Protein AF-A0AAD4PN58-F1 (afdb_monomer_lite)

Radius of gyration: 22.28 Å; chains: 1; bounding box: 56×17×69 Å

Foldseek 3Di:
DPVVVVVVVVVVVVLVVQQVVLLVVLVVLLVVLVVLVVVLVVVVVVVLVQLQDDPRPDALVNLVVSLVVSVVSLVVSVVSLVVSLVVCVVSYDCVPRNVVSSVVVVVVSVVVVVVSVVCVVCVVVSHND

Structure (mmCIF, N/CA/C/O backbone):
data_AF-A0AAD4PN58-F1
#
_entry.id   AF-A0AAD4PN58-F1
#
loop_
_atom_site.group_PDB
_atom_site.id
_atom_site.type_symbol
_atom_site.label_atom_id
_atom_site.label_alt_id
_atom_site.label_comp_id
_atom_site.label_asym_id
_atom_site.label_entity_id
_atom_site.label_seq_id
_atom_site.pdbx_PDB_ins_code
_atom_site.Cartn_x
_atom_site.Cartn_y
_atom_site.Cartn_z
_atom_site.occupancy
_atom_site.B_iso_or_equiv
_atom_site.auth_seq_id
_atom_site.auth_comp_id
_atom_site.auth_asym_id
_atom_site.auth_atom_id
_atom_site.pdbx_PDB_model_num
ATOM 1 N N . ARG A 1 1 ? -27.749 -1.026 46.729 1.00 50.31 1 ARG A N 1
ATOM 2 C CA . ARG A 1 1 ? -28.045 -1.125 45.271 1.00 50.31 1 ARG A CA 1
ATOM 3 C C . ARG A 1 1 ? -27.179 -0.175 44.417 1.00 50.31 1 ARG A C 1
ATOM 5 O O . ARG A 1 1 ? -27.475 0.014 43.248 1.00 50.31 1 ARG A O 1
ATOM 12 N N . THR A 1 2 ? -26.101 0.389 44.968 1.00 58.56 2 THR A N 1
ATOM 13 C CA . THR A 1 2 ? -25.200 1.367 44.324 1.00 58.56 2 THR A CA 1
ATOM 14 C C . THR A 1 2 ? -23.935 0.746 43.720 1.00 58.56 2 THR A C 1
ATOM 16 O O . THR A 1 2 ? -23.298 1.383 42.886 1.00 58.56 2 THR A O 1
ATOM 19 N N . ASP A 1 3 ? -23.598 -0.496 44.076 1.00 62.09 3 ASP A N 1
ATOM 20 C CA . ASP A 1 3 ? -22.361 -1.153 43.622 1.00 62.09 3 ASP A CA 1
ATOM 21 C C . ASP A 1 3 ? -22.384 -1.539 42.135 1.00 62.09 3 ASP A C 1
ATOM 23 O O . ASP A 1 3 ? -21.361 -1.452 41.458 1.00 62.09 3 ASP A O 1
ATOM 27 N N . SER A 1 4 ? -23.562 -1.846 41.579 1.00 69.50 4 SER A N 1
ATOM 28 C CA . SER A 1 4 ? -23.708 -2.264 40.177 1.00 69.50 4 SER A CA 1
ATOM 29 C C . SER A 1 4 ? -23.339 -1.167 39.174 1.00 69.50 4 SER A C 1
ATOM 31 O O . SER A 1 4 ? -22.750 -1.458 38.140 1.00 69.50 4 SER A O 1
ATOM 33 N N . LEU A 1 5 ? -23.626 0.106 39.476 1.00 73.69 5 LEU A N 1
ATOM 34 C CA . LEU A 1 5 ? -23.236 1.246 38.632 1.00 73.69 5 LEU A CA 1
ATOM 35 C C . LEU A 1 5 ? -21.727 1.523 38.692 1.00 73.69 5 LEU A C 1
ATOM 37 O O . LEU A 1 5 ? -21.139 1.969 37.705 1.00 73.69 5 LEU A O 1
ATOM 41 N N . GLY A 1 6 ? -21.098 1.264 39.842 1.00 78.06 6 GLY A N 1
ATOM 42 C CA . GLY A 1 6 ? -19.653 1.390 40.018 1.00 78.06 6 GLY A CA 1
ATOM 43 C C . GLY A 1 6 ? -18.884 0.333 39.226 1.00 78.06 6 GLY A C 1
ATOM 44 O O . GLY A 1 6 ? -17.896 0.660 38.570 1.00 78.06 6 GLY A O 1
ATOM 45 N N . GLU A 1 7 ? -19.360 -0.912 39.231 1.00 79.81 7 GLU A N 1
ATOM 46 C CA . GLU A 1 7 ? -18.789 -1.990 38.417 1.00 79.81 7 GLU A CA 1
ATOM 47 C C . GLU A 1 7 ? -18.990 -1.754 36.918 1.00 79.81 7 GLU A C 1
ATOM 49 O O . GLU A 1 7 ? -18.040 -1.902 36.152 1.00 79.81 7 GLU A O 1
ATOM 54 N N . LEU A 1 8 ? -20.164 -1.270 36.500 1.00 77.62 8 LEU A N 1
ATOM 55 C CA . LEU A 1 8 ? -20.440 -0.955 35.095 1.00 77.62 8 LEU A CA 1
ATOM 56 C C . LEU A 1 8 ? -19.521 0.156 34.561 1.00 77.62 8 LEU A C 1
ATOM 58 O O . LEU A 1 8 ? -18.967 0.033 33.474 1.00 77.62 8 LEU A O 1
ATOM 62 N N . ARG A 1 9 ? -19.271 1.210 35.352 1.00 75.19 9 ARG A N 1
ATOM 63 C CA . ARG A 1 9 ? -18.298 2.262 34.995 1.00 75.19 9 ARG A CA 1
ATOM 64 C C . ARG A 1 9 ? -16.860 1.745 34.920 1.00 75.19 9 ARG A C 1
ATOM 66 O O . ARG A 1 9 ? -16.100 2.216 34.079 1.00 75.19 9 ARG A O 1
ATOM 73 N N . LYS A 1 10 ? -16.468 0.809 35.792 1.00 81.06 10 LYS A N 1
ATOM 74 C CA . LYS A 1 10 ? -15.136 0.180 35.741 1.00 81.06 10 LYS A CA 1
ATOM 75 C C . LYS A 1 10 ? -14.977 -0.689 34.492 1.00 81.06 10 LYS A C 1
ATOM 77 O O . LYS A 1 10 ? -13.907 -0.669 33.897 1.00 81.06 10 LYS A O 1
ATOM 82 N N . LEU A 1 11 ? -16.021 -1.419 34.100 1.00 78.62 11 LEU A N 1
ATOM 83 C CA . LEU A 1 11 ? -16.034 -2.221 32.874 1.00 78.62 11 LEU A CA 1
ATOM 84 C C . LEU A 1 11 ? -15.944 -1.340 31.625 1.00 78.62 11 LEU A C 1
ATOM 86 O O . LEU A 1 11 ? -15.101 -1.605 30.777 1.00 78.62 11 LEU A O 1
ATOM 90 N N . LEU A 1 12 ? -16.725 -0.256 31.565 1.00 79.25 12 LEU A N 1
ATOM 91 C CA . LEU A 1 12 ? -16.661 0.713 30.465 1.00 79.25 12 LEU A CA 1
ATOM 92 C C . LEU A 1 12 ? -15.262 1.324 30.323 1.00 79.25 12 LEU A C 1
ATOM 94 O O . LEU A 1 12 ? -14.716 1.340 29.230 1.00 79.25 12 LEU A O 1
ATOM 98 N N . ARG A 1 13 ? -14.631 1.736 31.433 1.00 79.31 13 ARG A N 1
ATOM 99 C CA . ARG A 1 13 ? -13.253 2.256 31.394 1.00 79.31 13 ARG A CA 1
ATOM 100 C C . ARG A 1 13 ? -12.243 1.232 30.883 1.00 79.31 13 ARG A C 1
ATOM 102 O O . ARG A 1 13 ? -11.401 1.581 30.074 1.00 79.31 13 ARG A O 1
ATOM 109 N N . LYS A 1 14 ? -12.335 -0.025 31.328 1.00 77.62 14 LYS A N 1
ATOM 110 C CA . LYS A 1 14 ? -11.448 -1.088 30.828 1.00 77.62 14 LYS A CA 1
ATOM 111 C C . LYS A 1 14 ? -11.628 -1.320 29.331 1.00 77.62 14 LYS A C 1
ATOM 113 O O . LYS A 1 14 ? -10.641 -1.515 28.636 1.00 77.62 14 LYS A O 1
ATOM 118 N N . GLN A 1 15 ? -12.868 -1.282 28.852 1.00 78.69 15 GLN A N 1
ATOM 119 C CA . GLN A 1 15 ? -13.173 -1.431 27.434 1.00 78.69 15 GLN A CA 1
ATOM 120 C C . GLN A 1 15 ? -12.608 -0.263 26.609 1.00 78.69 15 GLN A C 1
ATOM 122 O O . GLN A 1 15 ? -12.003 -0.501 25.566 1.00 78.69 15 GLN A O 1
ATOM 127 N N . ASP A 1 16 ? -12.736 0.973 27.101 1.00 80.56 16 ASP A N 1
ATOM 128 C CA . ASP A 1 16 ? -12.156 2.160 26.461 1.00 80.56 16 ASP A CA 1
ATOM 129 C C . ASP A 1 16 ? -10.614 2.092 26.428 1.00 80.56 16 ASP A C 1
ATOM 131 O O . ASP A 1 16 ? -10.004 2.354 25.389 1.00 80.56 16 ASP A O 1
ATOM 135 N N . ASP A 1 17 ? -9.980 1.688 27.535 1.00 85.38 17 ASP A N 1
ATOM 136 C CA . ASP A 1 17 ? -8.521 1.538 27.640 1.00 85.38 17 ASP A CA 1
ATOM 137 C C . ASP A 1 17 ? -7.992 0.443 26.689 1.00 85.38 17 ASP A C 1
ATOM 139 O O . ASP A 1 17 ? -6.968 0.619 26.021 1.00 85.38 17 ASP A O 1
ATOM 143 N N . GLU A 1 18 ? -8.693 -0.692 26.597 1.00 86.19 18 GLU A N 1
ATOM 144 C CA . GLU A 1 18 ? -8.356 -1.784 25.676 1.00 86.19 18 GLU A CA 1
ATOM 145 C C . GLU A 1 18 ? -8.486 -1.345 24.218 1.00 86.19 18 GLU A C 1
ATOM 147 O O . GLU A 1 18 ? -7.599 -1.629 23.408 1.00 86.19 18 GLU A O 1
ATOM 152 N N . GLN A 1 19 ? -9.550 -0.614 23.880 1.00 85.06 19 GLN A N 1
ATOM 153 C CA . GLN A 1 19 ? -9.756 -0.109 22.530 1.00 85.06 19 GLN A CA 1
ATOM 154 C C . GLN A 1 19 ? -8.663 0.897 22.138 1.00 85.06 19 GLN A C 1
ATOM 156 O O . GLN A 1 19 ? -8.085 0.776 21.056 1.00 85.06 19 GLN A O 1
ATOM 161 N N . GLN A 1 20 ? -8.292 1.818 23.033 1.00 87.25 20 GLN A N 1
ATOM 162 C CA . GLN A 1 20 ? -7.183 2.750 22.796 1.00 87.25 20 GLN A CA 1
ATOM 163 C C . GLN A 1 20 ? -5.848 2.028 22.581 1.00 87.25 20 GLN A C 1
ATOM 165 O O . GLN A 1 20 ? -5.076 2.412 21.701 1.00 87.25 20 GLN A O 1
ATOM 170 N N . GLN A 1 21 ? -5.570 0.959 23.332 1.00 91.25 21 GLN A N 1
ATOM 171 C CA . GLN A 1 21 ? -4.364 0.157 23.107 1.00 91.25 21 GLN A CA 1
ATOM 172 C C . GLN A 1 21 ? -4.373 -0.549 21.747 1.00 91.25 21 GLN A C 1
ATOM 174 O O . GLN A 1 21 ? -3.330 -0.624 21.097 1.00 91.25 21 GLN A O 1
ATOM 179 N N . GLN A 1 22 ? -5.519 -1.071 21.298 1.00 90.75 22 GLN A N 1
ATOM 180 C CA . GLN A 1 22 ? -5.623 -1.683 19.968 1.00 90.75 22 GLN A CA 1
ATOM 181 C C . GLN A 1 22 ? -5.412 -0.646 18.860 1.00 90.75 22 GLN A C 1
ATOM 183 O O . GLN A 1 22 ? -4.697 -0.923 17.901 1.00 90.75 22 GLN A O 1
ATOM 188 N N . GLU A 1 23 ? -5.967 0.557 19.011 1.00 90.62 23 GLU A N 1
ATOM 189 C CA . GLU A 1 23 ? -5.773 1.660 18.065 1.00 90.62 23 GLU A CA 1
ATOM 190 C C . GLU A 1 23 ? -4.305 2.108 17.995 1.00 90.62 23 GLU A C 1
ATOM 192 O O . GLU A 1 23 ? -3.776 2.322 16.905 1.00 90.62 23 GLU A O 1
ATOM 197 N N . GLN A 1 24 ? -3.607 2.182 19.132 1.00 91.56 24 GLN A N 1
ATOM 198 C CA . GLN A 1 24 ? -2.172 2.486 19.161 1.00 91.56 24 GLN A CA 1
ATOM 199 C C . GLN A 1 24 ? -1.348 1.431 18.416 1.00 91.56 24 GLN A C 1
ATOM 201 O O . GLN A 1 24 ? -0.549 1.782 17.550 1.00 91.56 24 GLN A O 1
ATOM 206 N N . ARG A 1 25 ? -1.588 0.141 18.682 1.00 92.31 25 ARG A N 1
ATOM 207 C CA . ARG A 1 25 ? -0.882 -0.956 17.994 1.00 92.31 25 ARG A CA 1
ATOM 208 C C . ARG A 1 25 ? -1.184 -0.988 16.499 1.00 92.31 25 ARG A C 1
ATOM 210 O O . ARG A 1 25 ? -0.281 -1.212 15.696 1.00 92.31 25 ARG A O 1
ATOM 217 N N . PHE A 1 26 ? -2.431 -0.721 16.115 1.00 92.38 26 PHE A N 1
ATOM 218 C CA . PHE A 1 26 ? -2.811 -0.570 14.715 1.00 92.38 26 PHE A CA 1
ATOM 219 C C . PHE A 1 26 ? -2.005 0.548 14.044 1.00 92.38 26 PHE A C 1
ATOM 221 O O . PHE A 1 26 ? -1.400 0.325 12.996 1.00 92.38 26 PHE A O 1
ATOM 228 N N . ASN A 1 27 ? -1.935 1.725 14.672 1.00 90.62 27 ASN A N 1
ATOM 229 C CA . ASN A 1 27 ? -1.177 2.857 14.144 1.00 90.62 27 ASN A CA 1
ATOM 230 C C . ASN A 1 27 ? 0.320 2.541 14.027 1.00 90.62 27 ASN A C 1
ATOM 232 O O . ASN A 1 27 ? 0.937 2.889 13.026 1.00 90.62 27 ASN A O 1
ATOM 236 N N . GLU A 1 28 ? 0.910 1.845 14.999 1.00 92.81 28 GLU A N 1
ATOM 237 C CA . GLU A 1 28 ? 2.304 1.391 14.924 1.00 92.81 28 GLU A CA 1
ATOM 238 C C . GLU A 1 28 ? 2.540 0.432 13.748 1.00 92.81 28 GLU A C 1
ATOM 240 O O . GLU A 1 28 ? 3.510 0.592 13.002 1.00 92.81 28 GLU A O 1
ATOM 245 N N . GLU A 1 29 ? 1.645 -0.541 13.539 1.00 91.81 29 GLU A N 1
ATOM 246 C CA . GLU A 1 29 ? 1.739 -1.485 12.421 1.00 91.81 29 GLU A CA 1
ATOM 247 C C . GLU A 1 29 ? 1.600 -0.779 11.064 1.00 91.81 29 GLU A C 1
ATOM 249 O O . GLU A 1 29 ? 2.391 -1.045 10.154 1.00 91.81 29 GLU A O 1
ATOM 254 N N . ILE A 1 30 ? 0.655 0.158 10.936 1.00 90.75 30 ILE A N 1
ATOM 255 C CA . ILE A 1 30 ? 0.466 0.968 9.723 1.00 90.75 30 ILE A CA 1
ATOM 256 C C . ILE A 1 30 ? 1.654 1.904 9.478 1.00 90.75 30 ILE A C 1
ATOM 258 O O . ILE A 1 30 ? 2.105 2.033 8.338 1.00 90.75 30 ILE A O 1
ATOM 262 N N . ASN A 1 31 ? 2.210 2.523 10.519 1.00 90.94 31 ASN A N 1
ATOM 263 C CA . ASN A 1 31 ? 3.384 3.388 10.394 1.00 90.94 31 ASN A CA 1
ATOM 264 C C . ASN A 1 31 ? 4.606 2.593 9.932 1.00 90.94 31 ASN A C 1
ATOM 266 O O . ASN A 1 31 ? 5.311 3.019 9.019 1.00 90.94 31 ASN A O 1
ATOM 270 N N . LYS A 1 32 ? 4.824 1.402 10.501 1.00 91.00 32 LYS A N 1
ATOM 271 C CA . LYS A 1 32 ? 5.892 0.503 10.054 1.00 91.00 32 LYS A CA 1
ATO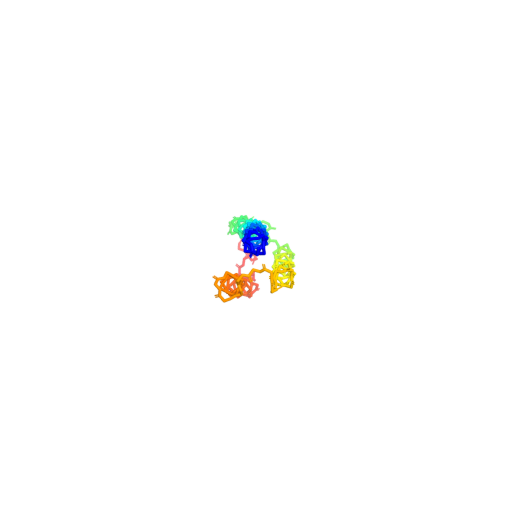M 272 C C . LYS A 1 32 ? 5.689 0.075 8.604 1.00 91.00 32 LYS A C 1
ATOM 274 O O . LYS A 1 32 ? 6.629 0.107 7.819 1.00 91.00 32 LYS A O 1
ATOM 279 N N . TRP A 1 33 ? 4.465 -0.298 8.243 1.00 89.62 33 TRP A N 1
ATOM 280 C CA . TRP A 1 33 ? 4.115 -0.636 6.867 1.00 89.62 33 TRP A CA 1
ATOM 281 C C . TRP A 1 33 ? 4.414 0.524 5.901 1.00 89.62 33 TRP A C 1
ATOM 283 O O . TRP A 1 33 ? 5.007 0.311 4.846 1.00 89.62 33 TRP A O 1
ATOM 293 N N . THR A 1 34 ? 4.063 1.753 6.288 1.00 86.00 34 THR A N 1
ATOM 294 C CA . THR A 1 34 ? 4.294 2.967 5.488 1.00 86.00 34 THR A CA 1
ATOM 295 C C . THR A 1 34 ? 5.784 3.249 5.324 1.00 86.00 34 THR A C 1
ATOM 297 O O . THR A 1 34 ? 6.233 3.551 4.222 1.00 86.00 34 THR A O 1
ATOM 300 N N . HIS A 1 35 ? 6.565 3.081 6.392 1.00 90.50 35 HIS A N 1
ATOM 301 C CA . HIS A 1 35 ? 8.016 3.215 6.334 1.00 90.50 35 HIS A CA 1
ATOM 302 C C . HIS A 1 35 ? 8.649 2.181 5.392 1.00 90.50 35 HIS A C 1
ATOM 304 O O . HIS A 1 35 ? 9.463 2.536 4.543 1.00 90.50 35 HIS A O 1
ATOM 310 N N . ASP A 1 36 ? 8.242 0.912 5.488 1.00 90.00 36 ASP A N 1
ATOM 311 C CA . ASP A 1 36 ? 8.746 -0.157 4.618 1.00 90.00 36 ASP A CA 1
ATOM 312 C C . ASP A 1 36 ? 8.436 0.139 3.130 1.00 90.00 36 ASP A C 1
ATOM 314 O O . ASP A 1 36 ? 9.264 -0.115 2.249 1.00 90.00 36 ASP A O 1
ATOM 318 N N . LEU A 1 37 ? 7.264 0.722 2.844 1.00 86.19 37 LEU A N 1
ATOM 319 C CA . LEU A 1 37 ? 6.890 1.183 1.505 1.00 86.19 37 LEU A CA 1
ATOM 320 C C . LEU A 1 37 ? 7.779 2.339 1.019 1.00 86.19 37 LEU A C 1
A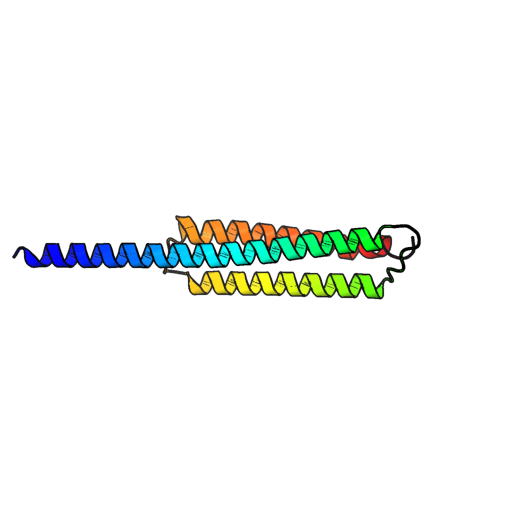TOM 322 O O . LEU A 1 37 ? 8.261 2.309 -0.113 1.00 86.19 37 LEU A O 1
ATOM 326 N N . GLU A 1 38 ? 8.001 3.352 1.854 1.00 87.88 38 GLU A N 1
ATOM 327 C CA . GLU A 1 38 ? 8.852 4.498 1.521 1.00 87.88 38 GLU A CA 1
ATOM 328 C C . GLU A 1 38 ? 10.286 4.051 1.204 1.00 87.88 38 GLU A C 1
ATOM 330 O O . GLU A 1 38 ? 10.851 4.445 0.182 1.00 87.88 38 GLU A O 1
ATOM 335 N N . GLN A 1 39 ? 10.848 3.149 2.015 1.00 89.69 39 GLN A N 1
ATOM 336 C CA . GLN A 1 39 ? 12.175 2.578 1.775 1.00 89.69 39 GLN A CA 1
ATOM 337 C C . GLN A 1 39 ? 12.252 1.837 0.438 1.00 89.69 39 GLN A C 1
ATOM 339 O O . GLN A 1 39 ? 13.245 1.943 -0.283 1.00 89.69 39 GLN A O 1
ATOM 344 N N . MET A 1 40 ? 11.201 1.108 0.062 1.00 86.00 40 MET A N 1
ATOM 345 C CA . MET A 1 40 ? 11.127 0.463 -1.248 1.00 86.00 40 MET A CA 1
ATOM 346 C C . MET A 1 40 ? 11.133 1.491 -2.392 1.00 86.00 40 MET A C 1
ATOM 348 O O . MET A 1 40 ? 11.841 1.281 -3.380 1.00 86.00 40 MET A O 1
ATOM 352 N N . GLY A 1 41 ? 10.402 2.602 -2.253 1.00 82.75 41 GLY A N 1
ATOM 353 C CA . GLY A 1 41 ? 10.412 3.708 -3.215 1.00 82.75 41 GLY A CA 1
ATOM 354 C C . GLY A 1 41 ? 11.795 4.351 -3.364 1.00 82.75 41 GLY A C 1
ATOM 355 O O . GLY A 1 41 ? 12.287 4.497 -4.482 1.00 82.75 41 GLY A O 1
ATOM 356 N N . ILE A 1 42 ? 12.470 4.642 -2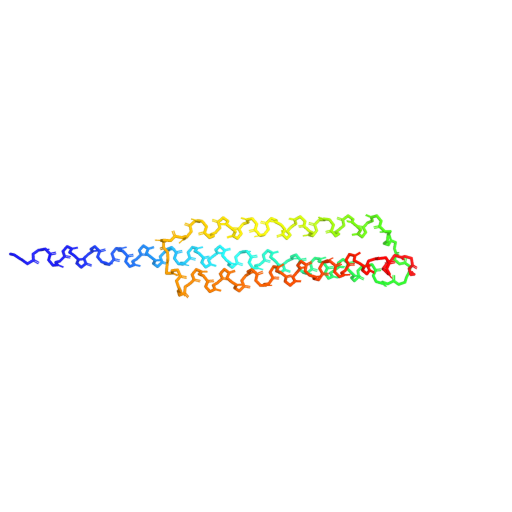.247 1.00 87.81 42 ILE A N 1
ATOM 357 C CA . ILE A 1 42 ? 13.834 5.199 -2.230 1.00 87.81 42 ILE A CA 1
ATOM 358 C C . ILE A 1 42 ? 14.820 4.257 -2.930 1.00 87.81 42 ILE A C 1
ATOM 360 O O . ILE A 1 42 ? 15.564 4.679 -3.816 1.00 87.81 42 ILE A O 1
ATOM 364 N N . ASN A 1 43 ? 14.794 2.967 -2.581 1.00 86.31 43 ASN A N 1
ATOM 365 C CA . ASN A 1 43 ? 15.660 1.956 -3.192 1.00 86.31 43 ASN A CA 1
ATOM 366 C C . ASN A 1 43 ? 15.444 1.854 -4.704 1.00 86.31 43 ASN A C 1
ATOM 368 O O . ASN A 1 43 ? 16.388 1.618 -5.460 1.00 86.31 43 ASN A O 1
ATOM 372 N N . PHE A 1 44 ? 14.202 2.030 -5.154 1.00 82.00 44 PHE A N 1
ATOM 373 C CA . PHE A 1 44 ? 13.885 2.016 -6.570 1.00 82.00 44 PHE A CA 1
ATOM 374 C C . PHE A 1 44 ? 14.424 3.250 -7.303 1.00 82.00 44 PHE A C 1
ATOM 376 O O . PHE A 1 44 ? 15.054 3.099 -8.349 1.00 82.00 44 PHE A O 1
ATOM 383 N N . VAL A 1 45 ? 14.239 4.453 -6.752 1.00 82.62 45 VAL A N 1
ATOM 384 C CA . VAL A 1 45 ? 14.791 5.684 -7.342 1.00 82.62 45 VAL A CA 1
ATOM 385 C C . VAL A 1 45 ? 16.315 5.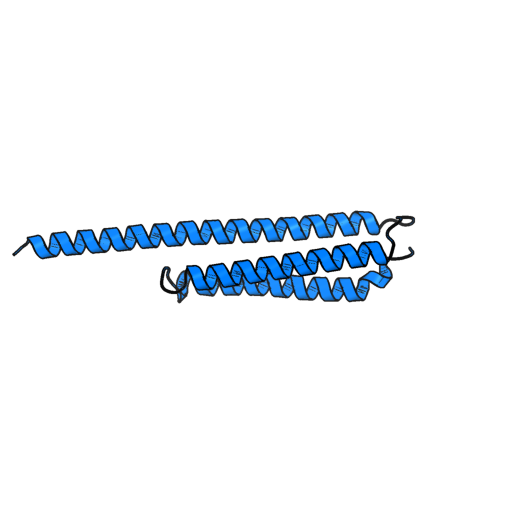599 -7.435 1.00 82.62 45 VAL A C 1
ATOM 387 O O . VAL A 1 45 ? 16.865 5.824 -8.511 1.00 82.62 45 VAL A O 1
ATOM 390 N N . ALA A 1 46 ? 16.983 5.165 -6.364 1.00 85.62 46 ALA A N 1
ATOM 391 C CA . ALA A 1 46 ? 18.433 4.979 -6.347 1.00 85.62 46 ALA A CA 1
ATOM 392 C C . ALA A 1 46 ? 18.908 3.996 -7.432 1.00 85.62 46 ALA A C 1
ATOM 394 O O . ALA A 1 46 ? 19.926 4.221 -8.085 1.00 85.62 46 ALA A O 1
ATOM 395 N N . PHE A 1 47 ? 18.154 2.918 -7.667 1.00 84.31 47 PHE A N 1
ATOM 396 C CA . PHE A 1 47 ? 18.444 1.979 -8.747 1.00 84.31 47 PHE A CA 1
ATOM 397 C C . PHE A 1 47 ? 18.328 2.631 -10.136 1.00 84.31 47 PHE A C 1
ATOM 399 O O . PHE A 1 47 ? 19.201 2.449 -10.985 1.00 84.31 47 PHE A O 1
ATOM 406 N N . ILE A 1 48 ? 17.277 3.418 -10.377 1.00 79.50 48 ILE A N 1
ATOM 407 C CA . ILE A 1 48 ? 17.103 4.131 -11.649 1.00 79.50 48 ILE A CA 1
ATOM 408 C C . ILE A 1 48 ? 18.224 5.147 -11.868 1.00 79.50 48 ILE A C 1
ATOM 410 O O . ILE A 1 48 ? 18.770 5.218 -12.968 1.00 79.50 48 ILE A O 1
ATOM 414 N N . GLU A 1 49 ? 18.612 5.896 -10.838 1.00 82.38 49 GLU A N 1
ATOM 415 C CA . GLU A 1 49 ? 19.722 6.852 -10.909 1.00 82.38 49 GLU A CA 1
ATOM 416 C C . GLU A 1 49 ? 21.062 6.185 -11.237 1.00 82.38 49 GLU A C 1
ATOM 418 O O . GLU A 1 49 ? 21.880 6.783 -11.932 1.00 82.38 49 GLU A O 1
ATOM 423 N N . GLN A 1 50 ? 21.271 4.935 -10.818 1.00 82.69 50 GLN A N 1
ATOM 424 C CA . GLN A 1 50 ? 22.458 4.155 -11.186 1.00 82.69 50 GLN A CA 1
ATOM 425 C C . GLN A 1 50 ? 22.433 3.678 -12.646 1.00 82.69 50 GLN A C 1
ATOM 427 O O . GLN A 1 50 ? 23.487 3.592 -13.275 1.00 82.69 50 GLN A O 1
ATOM 432 N N . CYS A 1 51 ? 21.253 3.374 -13.193 1.00 79.06 51 CYS A N 1
ATOM 433 C CA . CYS A 1 51 ? 21.102 2.856 -14.558 1.00 79.06 51 CYS A CA 1
ATOM 434 C C . CYS A 1 51 ? 20.859 3.924 -15.631 1.00 79.06 51 CYS A C 1
ATOM 436 O O . CYS A 1 51 ? 20.924 3.624 -16.818 1.00 79.06 51 CYS A O 1
ATOM 438 N N . ARG A 1 52 ? 20.528 5.158 -15.247 1.00 75.94 52 ARG A N 1
ATOM 439 C CA . ARG A 1 52 ? 20.241 6.255 -16.183 1.00 75.94 52 ARG A CA 1
ATOM 440 C C . ARG A 1 52 ? 21.468 6.820 -16.924 1.00 75.94 52 ARG A C 1
ATOM 442 O O . ARG A 1 52 ? 21.285 7.246 -18.062 1.00 75.94 52 ARG A O 1
ATOM 449 N N . PRO A 1 53 ? 22.674 6.923 -16.330 1.00 78.88 53 PRO A N 1
ATOM 450 C CA . PRO A 1 53 ? 23.822 7.515 -17.010 1.00 78.88 53 PRO A CA 1
ATOM 451 C C . PRO A 1 53 ? 24.240 6.725 -18.259 1.00 78.88 53 PRO A C 1
ATOM 453 O O . PRO A 1 53 ? 24.256 5.492 -18.241 1.00 78.88 53 PRO A O 1
ATOM 456 N N . LEU A 1 54 ? 24.634 7.452 -19.310 1.00 68.38 54 LEU A N 1
ATOM 457 C CA . LEU A 1 54 ? 25.236 6.891 -20.525 1.00 68.38 54 LEU A CA 1
ATOM 458 C C . LEU A 1 54 ? 26.503 6.104 -20.168 1.00 68.38 54 LEU A C 1
ATOM 460 O O . LEU A 1 54 ? 27.343 6.592 -19.408 1.00 68.38 54 LEU A O 1
ATOM 464 N N . GLY A 1 55 ? 26.636 4.890 -20.706 1.00 68.44 55 GLY A N 1
ATOM 465 C CA . GLY A 1 55 ? 27.749 3.994 -20.378 1.00 68.44 55 GLY A CA 1
ATOM 466 C C . GLY A 1 55 ? 27.611 3.258 -19.038 1.00 68.44 55 GLY A C 1
ATOM 467 O O . GLY A 1 55 ? 28.550 2.577 -18.620 1.00 68.44 55 GLY A O 1
ATOM 468 N N . SER A 1 56 ? 26.460 3.352 -18.361 1.00 68.00 56 SER A N 1
ATOM 469 C CA . SER A 1 56 ? 26.168 2.489 -17.214 1.00 68.00 56 SER A CA 1
ATOM 470 C C . SER A 1 56 ? 26.082 1.018 -17.652 1.00 68.00 56 SER A C 1
ATOM 472 O O . SER A 1 56 ? 25.500 0.668 -18.677 1.00 68.00 56 SER A O 1
ATOM 474 N N . HIS A 1 57 ? 26.648 0.104 -16.860 1.00 70.06 57 HIS A N 1
ATOM 475 C CA . HIS A 1 57 ? 26.612 -1.338 -17.147 1.00 70.06 57 HIS A CA 1
ATOM 476 C C . HIS A 1 57 ? 25.275 -2.001 -16.752 1.00 70.06 57 HIS A C 1
ATOM 478 O O . HIS A 1 57 ? 25.235 -3.184 -16.387 1.00 70.06 57 HIS A O 1
ATOM 484 N N . CYS A 1 58 ? 24.160 -1.266 -16.800 1.00 78.19 58 CYS A N 1
ATOM 485 C CA . CYS A 1 58 ? 22.848 -1.815 -16.477 1.00 78.19 58 CYS A CA 1
ATOM 486 C C . CYS A 1 58 ? 22.320 -2.699 -17.610 1.00 78.19 58 CYS A C 1
ATOM 488 O O . CYS A 1 58 ? 21.606 -2.275 -18.512 1.00 78.19 58 CYS A O 1
ATOM 490 N N . SER A 1 59 ? 22.649 -3.990 -17.533 1.00 78.19 59 SER A N 1
ATOM 491 C CA . SER A 1 59 ? 22.073 -4.994 -18.432 1.00 78.19 59 SER A CA 1
ATOM 492 C C . SER A 1 59 ? 20.564 -5.161 -18.216 1.00 78.19 59 SER A C 1
ATOM 494 O O . SER A 1 59 ? 20.067 -5.098 -17.085 1.00 78.19 59 SER A O 1
ATOM 496 N N . GLN A 1 60 ? 19.840 -5.533 -19.277 1.00 77.38 60 GLN A N 1
ATOM 497 C CA . GLN A 1 60 ? 18.411 -5.874 -19.215 1.00 77.38 60 GLN A CA 1
ATOM 498 C C . GLN A 1 60 ? 18.089 -6.867 -18.099 1.00 77.38 60 GLN A C 1
ATOM 500 O O . GLN A 1 60 ? 17.107 -6.738 -17.367 1.00 77.38 60 GLN A O 1
ATOM 505 N N . ARG A 1 61 ? 18.949 -7.880 -17.950 1.00 82.44 61 ARG A N 1
ATOM 506 C CA . ARG A 1 61 ? 18.787 -8.937 -16.954 1.00 82.44 61 ARG A CA 1
ATOM 507 C C . ARG A 1 61 ? 18.870 -8.387 -15.532 1.00 82.44 61 ARG A C 1
ATOM 509 O O . ARG A 1 61 ? 18.166 -8.892 -14.656 1.00 82.44 61 ARG A O 1
ATOM 516 N N . HIS A 1 62 ? 19.727 -7.396 -15.299 1.00 82.31 62 HIS A N 1
ATOM 517 C CA . HIS A 1 62 ? 19.873 -6.739 -14.005 1.00 82.31 62 HIS A CA 1
ATOM 518 C C . HIS A 1 62 ? 18.628 -5.903 -13.674 1.00 82.31 62 HIS A C 1
ATOM 520 O O . HIS A 1 62 ? 18.005 -6.143 -12.638 1.00 82.31 62 HIS A O 1
ATOM 526 N N . VAL A 1 63 ? 18.170 -5.067 -14.611 1.00 80.81 63 VAL A N 1
ATOM 527 C CA . VAL A 1 63 ? 16.930 -4.277 -14.481 1.00 80.81 63 VAL A CA 1
ATOM 528 C C . VAL A 1 63 ? 15.721 -5.169 -14.196 1.00 80.81 63 VAL A C 1
ATOM 530 O O . VAL A 1 63 ? 15.013 -4.980 -13.208 1.00 80.81 63 VAL A O 1
ATOM 533 N N . GLN A 1 64 ? 15.525 -6.232 -14.978 1.00 82.06 64 GLN A N 1
ATOM 534 C CA . GLN A 1 64 ? 14.419 -7.168 -14.762 1.00 82.06 64 GLN A CA 1
ATOM 535 C C . GLN A 1 64 ? 14.491 -7.899 -13.413 1.00 82.06 64 GLN A C 1
ATOM 537 O O . GLN A 1 64 ? 13.456 -8.246 -12.842 1.00 82.06 64 GLN A O 1
ATOM 542 N N . ARG A 1 65 ? 15.692 -8.199 -12.895 1.00 86.56 65 ARG A N 1
ATOM 543 C CA . ARG A 1 65 ? 15.834 -8.793 -11.554 1.00 86.56 65 ARG A CA 1
ATOM 544 C C . ARG A 1 65 ? 15.384 -7.813 -10.477 1.00 86.56 65 ARG A C 1
ATOM 546 O O . ARG A 1 65 ? 14.624 -8.234 -9.607 1.00 86.56 65 ARG A O 1
ATOM 553 N N . HIS A 1 66 ? 15.783 -6.547 -10.565 1.00 85.56 66 HIS A N 1
ATOM 554 C CA . HIS A 1 66 ? 15.340 -5.531 -9.613 1.00 85.56 66 HIS A CA 1
ATOM 555 C C . HIS A 1 66 ? 13.831 -5.299 -9.675 1.00 85.56 66 HIS A C 1
ATOM 557 O O . HIS A 1 66 ? 13.180 -5.338 -8.634 1.00 85.56 66 HIS A O 1
ATOM 563 N N . LEU A 1 67 ? 13.241 -5.212 -10.870 1.00 83.50 67 LEU A N 1
ATOM 564 C CA . LEU A 1 67 ? 11.785 -5.097 -11.021 1.00 83.50 67 LEU A CA 1
ATOM 565 C C . LEU A 1 67 ? 11.031 -6.291 -10.425 1.00 83.50 67 LEU A C 1
ATOM 567 O O . LEU A 1 67 ? 10.025 -6.119 -9.738 1.00 83.50 67 LEU A O 1
ATOM 571 N N . ARG A 1 68 ? 11.533 -7.519 -10.623 1.00 87.19 68 ARG A N 1
ATOM 572 C CA . ARG A 1 68 ? 10.965 -8.709 -9.967 1.00 87.19 68 ARG A CA 1
ATOM 573 C C . ARG A 1 68 ? 11.075 -8.635 -8.446 1.00 87.19 68 ARG A C 1
ATOM 575 O O . ARG A 1 68 ? 10.147 -9.071 -7.771 1.00 87.19 68 ARG A O 1
ATOM 582 N N . SER A 1 69 ? 12.181 -8.114 -7.916 1.00 88.75 69 SER A N 1
ATOM 583 C CA . SER A 1 69 ? 12.357 -7.916 -6.475 1.00 88.75 69 SER A CA 1
ATOM 584 C C . SER A 1 69 ? 11.332 -6.926 -5.927 1.00 88.75 69 SER A C 1
ATOM 586 O O . SER A 1 69 ? 10.622 -7.257 -4.987 1.00 88.75 69 SER A O 1
ATOM 588 N N . LEU A 1 70 ? 11.176 -5.769 -6.572 1.00 85.50 70 LEU A N 1
ATOM 589 C CA . LEU A 1 70 ? 10.210 -4.742 -6.171 1.00 85.50 70 LEU A CA 1
ATOM 590 C C . LEU A 1 70 ? 8.780 -5.264 -6.199 1.00 85.50 70 LEU A C 1
ATOM 592 O O . LEU A 1 70 ? 8.027 -5.081 -5.250 1.00 85.50 70 LEU A O 1
ATOM 596 N N . ARG A 1 71 ? 8.415 -6.008 -7.248 1.00 86.19 71 ARG A N 1
ATOM 597 C CA . ARG A 1 71 ? 7.091 -6.628 -7.332 1.00 86.19 71 ARG A CA 1
ATOM 598 C C . ARG A 1 71 ? 6.839 -7.621 -6.195 1.00 86.19 71 ARG A C 1
ATOM 600 O O . ARG A 1 71 ? 5.717 -7.699 -5.700 1.00 86.19 71 ARG A O 1
ATOM 607 N N . ARG A 1 72 ? 7.858 -8.380 -5.775 1.00 90.06 72 ARG A N 1
ATOM 608 C CA . ARG A 1 72 ? 7.751 -9.264 -4.603 1.00 90.06 72 ARG A CA 1
ATOM 609 C C . ARG A 1 72 ? 7.546 -8.453 -3.326 1.00 90.06 72 ARG A C 1
ATOM 611 O O . ARG A 1 72 ? 6.620 -8.773 -2.593 1.00 90.06 72 ARG A O 1
ATOM 618 N N . SER A 1 73 ? 8.325 -7.394 -3.111 1.00 88.94 73 SER A N 1
ATOM 619 C CA . SER A 1 73 ? 8.178 -6.502 -1.954 1.00 88.94 73 SER A CA 1
ATOM 620 C C . SER A 1 73 ? 6.795 -5.838 -1.901 1.00 88.94 73 SER A C 1
ATOM 622 O O . SER A 1 73 ? 6.145 -5.875 -0.862 1.00 88.94 73 SER A O 1
ATOM 624 N N . CYS A 1 74 ? 6.269 -5.342 -3.027 1.00 86.88 74 CYS A N 1
ATOM 625 C CA . CYS A 1 74 ? 4.895 -4.830 -3.110 1.00 86.88 74 CYS A CA 1
ATOM 626 C C . CYS A 1 74 ? 3.848 -5.885 -2.726 1.00 86.88 74 CYS A C 1
ATOM 628 O O . CYS A 1 74 ? 2.892 -5.586 -2.012 1.00 86.88 74 CYS A O 1
ATOM 630 N N . ASN A 1 75 ? 4.006 -7.125 -3.201 1.00 89.44 75 ASN A N 1
ATOM 631 C CA . ASN A 1 75 ? 3.089 -8.213 -2.860 1.00 89.44 75 ASN A CA 1
ATOM 632 C C . ASN A 1 75 ? 3.176 -8.593 -1.376 1.00 89.44 75 ASN A C 1
ATOM 634 O O . ASN A 1 75 ? 2.151 -8.883 -0.765 1.00 89.44 75 ASN A O 1
ATOM 638 N N . GLU A 1 76 ? 4.374 -8.570 -0.793 1.00 91.44 76 GLU A N 1
ATOM 639 C CA . GLU A 1 76 ? 4.579 -8.795 0.638 1.00 91.44 76 GLU A CA 1
ATOM 640 C C . GLU A 1 76 ? 3.901 -7.704 1.474 1.00 91.44 76 GLU A C 1
ATOM 642 O O . GLU A 1 76 ? 3.161 -8.016 2.405 1.00 91.44 76 GLU A O 1
ATOM 647 N N . LEU A 1 77 ? 4.075 -6.430 1.105 1.00 89.38 77 LEU A N 1
ATOM 648 C CA . LEU A 1 77 ? 3.393 -5.307 1.749 1.00 89.38 77 LEU A CA 1
ATOM 649 C C . LEU A 1 77 ? 1.872 -5.442 1.648 1.00 89.38 77 LEU A C 1
ATOM 651 O O . LEU A 1 77 ? 1.176 -5.218 2.637 1.00 89.38 77 LEU A O 1
ATOM 655 N N . ARG A 1 78 ? 1.344 -5.862 0.494 1.00 90.31 78 ARG A N 1
ATOM 656 C CA . ARG A 1 78 ? -0.089 -6.144 0.336 1.00 90.31 78 ARG A CA 1
ATOM 657 C C . ARG A 1 78 ? -0.554 -7.256 1.280 1.00 90.31 78 ARG A C 1
ATOM 659 O O . ARG A 1 78 ? -1.517 -7.057 2.006 1.00 90.31 78 ARG A O 1
ATOM 666 N N . GLY A 1 79 ? 0.170 -8.373 1.343 1.00 91.06 79 GLY A N 1
ATOM 667 C CA . GLY A 1 79 ? -0.160 -9.471 2.257 1.00 91.06 79 GLY A CA 1
ATOM 668 C C . GLY A 1 79 ? -0.095 -9.064 3.734 1.00 91.06 79 GLY A C 1
ATOM 669 O O . GLY A 1 79 ? -0.947 -9.464 4.525 1.00 91.06 79 GLY A O 1
ATOM 670 N N . ARG A 1 80 ? 0.873 -8.220 4.115 1.00 90.62 80 ARG A N 1
ATOM 671 C CA . ARG A 1 80 ? 0.949 -7.651 5.471 1.00 90.62 80 ARG A CA 1
ATOM 672 C C . ARG A 1 80 ? -0.246 -6.746 5.769 1.00 90.62 80 ARG A C 1
ATOM 674 O O . ARG A 1 80 ? -0.767 -6.815 6.875 1.00 90.62 80 ARG A O 1
ATOM 681 N N . LEU A 1 81 ? -0.706 -5.954 4.802 1.00 89.25 81 LEU A N 1
ATOM 682 C CA . LEU A 1 81 ? -1.899 -5.121 4.956 1.00 89.25 81 LEU A CA 1
ATOM 683 C C . LEU A 1 81 ? -3.170 -5.958 5.156 1.00 89.25 81 LEU A C 1
ATOM 685 O O . LEU A 1 81 ? -3.967 -5.652 6.038 1.00 89.25 81 LEU A O 1
ATOM 689 N N . ASP A 1 82 ? -3.336 -7.033 4.385 1.00 90.44 82 ASP A N 1
ATOM 690 C CA . ASP A 1 82 ? -4.478 -7.944 4.537 1.00 90.44 82 ASP A CA 1
ATOM 691 C C . ASP A 1 82 ? -4.448 -8.640 5.911 1.00 90.44 82 ASP 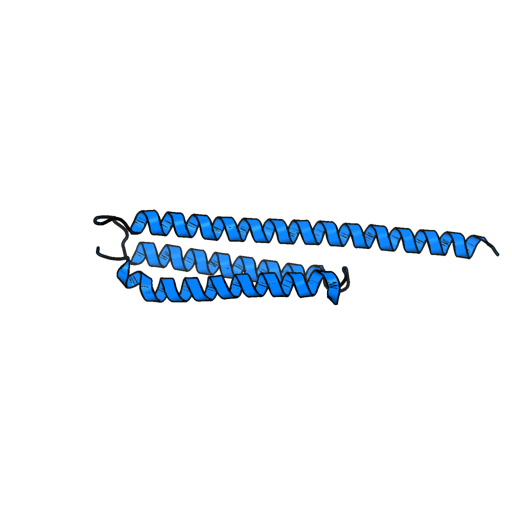A C 1
ATOM 693 O O . ASP A 1 82 ? -5.473 -8.794 6.576 1.00 90.44 82 ASP A O 1
ATOM 697 N N . ALA A 1 83 ? -3.255 -8.992 6.404 1.00 91.06 83 ALA A N 1
ATOM 698 C CA . ALA A 1 83 ? -3.092 -9.521 7.756 1.00 91.06 83 ALA A CA 1
ATOM 699 C C . ALA A 1 83 ? -3.446 -8.490 8.847 1.00 91.06 83 ALA A C 1
ATOM 701 O O . ALA A 1 83 ? -4.014 -8.872 9.872 1.00 91.06 83 ALA A O 1
ATOM 702 N N . VAL A 1 84 ? -3.136 -7.202 8.637 1.00 89.31 84 VAL A N 1
ATOM 703 C CA . VAL A 1 84 ? -3.545 -6.101 9.530 1.00 89.31 84 VAL A CA 1
ATOM 704 C C . VAL A 1 84 ? -5.071 -5.972 9.548 1.00 89.31 84 VAL A C 1
ATOM 706 O O . VAL A 1 84 ? -5.655 -5.921 10.626 1.00 89.31 84 VAL A O 1
ATOM 709 N N . GLU A 1 85 ? -5.736 -5.994 8.390 1.00 89.88 85 GLU A N 1
ATOM 710 C CA . GLU A 1 85 ? -7.206 -5.950 8.311 1.00 89.88 85 GLU A CA 1
ATOM 711 C C . GLU A 1 85 ? -7.841 -7.070 9.140 1.00 89.88 85 GLU A C 1
ATOM 713 O O . GLU A 1 85 ? -8.620 -6.795 10.051 1.00 89.88 85 GLU A O 1
ATOM 718 N N . ILE A 1 86 ? -7.437 -8.322 8.903 1.00 91.19 86 ILE A N 1
ATOM 719 C CA . ILE A 1 86 ? -7.954 -9.487 9.637 1.00 91.19 86 ILE A CA 1
ATOM 720 C C . ILE A 1 86 ? -7.682 -9.362 11.142 1.00 91.19 86 ILE A C 1
ATOM 722 O O . ILE A 1 86 ? -8.515 -9.741 11.966 1.00 91.19 86 ILE A O 1
ATOM 726 N N . ARG A 1 87 ? -6.510 -8.844 11.525 1.00 90.94 87 ARG A N 1
ATOM 727 C CA . ARG A 1 87 ? -6.109 -8.733 12.930 1.00 90.94 87 ARG A CA 1
ATOM 728 C C . ARG A 1 87 ? -6.959 -7.733 13.703 1.00 90.94 87 ARG A C 1
ATOM 730 O O . ARG A 1 87 ? -7.205 -7.997 14.882 1.00 90.94 87 ARG A O 1
ATOM 737 N N . TYR A 1 88 ? -7.357 -6.624 13.084 1.00 90.69 88 TYR A N 1
ATOM 738 C CA . TYR A 1 88 ? -8.024 -5.502 13.755 1.00 90.69 88 TYR A CA 1
ATOM 739 C C . TYR A 1 88 ? -9.522 -5.381 13.449 1.00 90.69 88 TYR A C 1
ATOM 741 O O . TYR A 1 88 ? -10.202 -4.578 14.091 1.00 90.69 88 TYR A O 1
ATOM 749 N N . LEU A 1 89 ? -10.058 -6.204 12.543 1.00 89.62 89 LEU A N 1
ATOM 750 C CA . LEU A 1 89 ? -11.496 -6.302 12.292 1.00 89.62 89 LEU A CA 1
ATOM 751 C C . LEU A 1 89 ? -12.264 -6.578 13.597 1.00 89.62 89 LEU A C 1
ATOM 753 O O . LEU A 1 89 ? -11.881 -7.453 14.377 1.00 89.62 89 LEU A O 1
ATOM 757 N N . GLY A 1 90 ? -13.315 -5.799 13.862 1.00 85.25 90 GLY A N 1
ATOM 758 C CA . GLY A 1 90 ? -14.099 -5.867 15.097 1.00 85.25 90 GLY A CA 1
ATOM 759 C C . GLY A 1 90 ? -13.375 -5.466 16.393 1.00 85.25 90 GLY A C 1
ATOM 760 O O . GLY A 1 90 ? -13.992 -5.522 17.454 1.00 85.25 90 GLY A O 1
ATOM 761 N N . LYS A 1 91 ? -12.091 -5.074 16.351 1.00 86.25 91 LYS A N 1
ATOM 762 C CA . LYS A 1 91 ? -11.305 -4.681 17.544 1.00 86.25 91 LYS A CA 1
ATOM 763 C C . LYS A 1 91 ? -11.100 -3.178 17.684 1.00 86.25 91 LYS A C 1
ATOM 765 O O . LYS A 1 91 ? -10.829 -2.703 18.781 1.00 86.25 91 LYS A O 1
ATOM 770 N N . ILE A 1 92 ? -11.199 -2.451 16.578 1.00 89.31 92 ILE A N 1
ATOM 771 C CA . ILE A 1 92 ? -11.155 -0.989 16.530 1.00 89.31 92 ILE A CA 1
ATOM 772 C C . ILE A 1 92 ? -12.346 -0.482 15.722 1.00 89.31 92 ILE A C 1
ATOM 774 O O . ILE A 1 92 ? -13.034 -1.260 15.060 1.00 89.31 92 ILE A O 1
ATOM 778 N N . SER A 1 93 ? -12.591 0.827 15.751 1.00 87.12 93 SER A N 1
ATOM 779 C CA . SER A 1 93 ? -13.680 1.412 14.969 1.00 87.12 93 SER A CA 1
ATOM 780 C C . SER A 1 93 ? -13.470 1.186 13.466 1.00 87.12 93 SER A C 1
ATOM 782 O O . SER A 1 93 ? -12.580 1.784 12.851 1.00 87.12 93 SER A O 1
ATOM 784 N N . GLU A 1 94 ? -14.315 0.341 12.873 1.00 85.62 94 GLU A N 1
ATOM 785 C CA . GLU A 1 94 ? -14.218 -0.028 11.459 1.00 85.62 94 GLU A CA 1
ATOM 786 C C . GLU A 1 94 ? -14.435 1.178 10.543 1.00 85.62 94 GLU A C 1
ATOM 788 O O . GLU A 1 94 ? -13.590 1.483 9.702 1.00 85.62 94 GLU A O 1
ATOM 793 N N . ASP A 1 95 ? -15.523 1.915 10.768 1.00 85.19 95 ASP A N 1
ATOM 794 C CA . ASP A 1 95 ? -15.919 3.042 9.920 1.00 85.19 95 ASP A CA 1
ATOM 795 C C . ASP A 1 95 ? -15.019 4.269 10.074 1.00 85.19 95 ASP A C 1
ATOM 797 O O . ASP A 1 95 ? -14.875 5.053 9.134 1.00 85.19 95 ASP A O 1
ATOM 801 N N . ARG A 1 96 ? -14.423 4.465 11.258 1.00 85.62 96 ARG A N 1
ATOM 802 C CA . ARG A 1 96 ? -13.651 5.680 11.561 1.00 85.62 96 ARG A CA 1
ATOM 803 C C . ARG A 1 96 ? -12.156 5.517 11.353 1.00 85.62 96 ARG A C 1
ATOM 805 O O . ARG A 1 96 ? -11.509 6.489 10.980 1.00 85.62 96 ARG A O 1
ATOM 812 N N . ILE A 1 97 ? -11.609 4.330 11.615 1.00 87.56 97 ILE A N 1
ATOM 813 C CA . ILE A 1 97 ? -10.157 4.120 11.666 1.00 87.56 97 ILE A CA 1
ATOM 814 C C . ILE A 1 97 ? -9.740 3.070 10.646 1.00 87.56 97 ILE A C 1
ATOM 816 O O . ILE A 1 97 ? -9.003 3.388 9.712 1.00 87.56 97 ILE A O 1
ATOM 820 N N . LEU A 1 98 ? -10.233 1.836 10.786 1.00 87.38 98 LEU A N 1
ATOM 821 C CA . LEU A 1 98 ? -9.742 0.702 10.003 1.00 87.38 98 LEU A CA 1
ATOM 822 C C . LEU A 1 98 ? -9.997 0.888 8.503 1.00 87.38 98 LEU A C 1
ATOM 824 O O . LEU A 1 98 ? -9.053 0.950 7.717 1.00 87.38 98 LEU A O 1
ATOM 828 N N . MET A 1 99 ? -11.259 1.023 8.091 1.00 89.94 99 MET A N 1
ATOM 829 C CA . MET A 1 99 ? -11.629 1.069 6.675 1.00 89.94 99 MET A CA 1
ATOM 830 C C . MET A 1 99 ? -11.086 2.302 5.945 1.00 89.94 99 MET A C 1
ATOM 832 O O . MET A 1 99 ? -10.578 2.131 4.833 1.00 89.94 99 MET A O 1
ATOM 836 N N . PRO A 1 100 ? -11.131 3.526 6.511 1.00 90.62 100 PRO A N 1
ATOM 837 C CA . PRO A 1 100 ? -10.501 4.685 5.883 1.00 90.62 100 PRO A CA 1
ATOM 838 C C . PRO A 1 100 ? -8.996 4.493 5.669 1.00 90.62 100 PRO A C 1
ATOM 840 O O . PRO A 1 100 ? -8.498 4.742 4.569 1.00 90.62 100 PRO A O 1
ATOM 843 N N . THR A 1 101 ? -8.288 3.978 6.679 1.00 88.12 101 THR A N 1
ATOM 844 C CA . THR A 1 101 ? -6.838 3.748 6.612 1.00 88.12 101 THR A CA 1
ATOM 845 C C . THR A 1 101 ? -6.505 2.681 5.575 1.00 88.12 101 THR A C 1
ATOM 847 O O . THR A 1 101 ? -5.702 2.920 4.678 1.00 88.12 101 THR A O 1
ATOM 850 N N . LEU A 1 102 ? -7.180 1.529 5.616 1.00 88.75 102 LEU A N 1
ATOM 851 C CA . LEU A 1 102 ? -6.969 0.452 4.649 1.00 88.75 102 LEU A CA 1
ATOM 852 C C . LEU A 1 102 ? -7.263 0.899 3.216 1.00 88.75 102 LEU A C 1
ATOM 854 O O . LEU A 1 102 ? -6.530 0.529 2.303 1.00 88.75 102 LEU A O 1
ATOM 858 N N . ARG A 1 103 ? -8.304 1.712 2.993 1.00 89.81 103 ARG A N 1
ATOM 859 C CA . ARG A 1 103 ? -8.605 2.273 1.666 1.00 89.81 103 ARG A CA 1
ATOM 860 C C . ARG A 1 103 ? -7.483 3.176 1.167 1.00 89.81 103 ARG A C 1
ATOM 862 O O . ARG A 1 103 ? -7.056 3.009 0.026 1.00 89.81 103 ARG A O 1
ATOM 869 N N . ALA A 1 104 ? -6.995 4.091 2.005 1.00 87.31 104 ALA A N 1
ATOM 870 C CA . ALA A 1 104 ? -5.882 4.966 1.648 1.00 87.31 104 ALA A CA 1
ATOM 871 C C . ALA A 1 104 ? -4.631 4.146 1.301 1.00 87.31 104 ALA A C 1
ATOM 873 O O . ALA A 1 104 ? -4.026 4.337 0.247 1.00 87.31 104 ALA A O 1
ATOM 874 N N . VAL A 1 105 ? -4.305 3.156 2.131 1.00 86.81 105 VAL A N 1
ATOM 875 C CA . VAL A 1 105 ? -3.141 2.295 1.926 1.00 86.81 105 VAL A CA 1
ATOM 876 C C . VAL A 1 105 ? -3.266 1.448 0.649 1.00 86.81 105 VAL A C 1
ATOM 878 O O . VAL A 1 105 ? -2.322 1.352 -0.140 1.00 86.81 105 VAL A O 1
ATOM 881 N N . ARG A 1 106 ? -4.445 0.870 0.388 1.00 88.75 106 ARG A N 1
ATOM 882 C CA . ARG A 1 106 ? -4.731 0.121 -0.849 1.00 88.75 106 ARG A CA 1
ATOM 883 C C . ARG A 1 106 ? -4.576 0.995 -2.093 1.00 88.75 106 ARG A C 1
ATOM 885 O O . ARG A 1 106 ? -4.026 0.520 -3.086 1.00 88.75 106 ARG A O 1
ATOM 892 N N . ALA A 1 107 ? -5.011 2.254 -2.037 1.00 88.75 107 ALA A N 1
ATOM 893 C CA . ALA A 1 107 ? -4.854 3.194 -3.143 1.00 88.75 107 ALA A CA 1
ATOM 894 C C . ALA A 1 107 ? -3.372 3.455 -3.460 1.00 88.75 107 ALA A C 1
ATOM 896 O O . ALA A 1 107 ? -2.978 3.395 -4.624 1.00 88.75 107 ALA A O 1
ATOM 897 N N . VAL A 1 108 ? -2.536 3.647 -2.435 1.00 85.88 108 VAL A N 1
ATOM 898 C CA . VAL A 1 108 ? -1.085 3.820 -2.611 1.00 85.88 108 VAL A CA 1
ATOM 899 C C . VAL A 1 108 ? -0.448 2.569 -3.225 1.00 85.88 108 VAL A C 1
ATOM 901 O O . VAL A 1 108 ? 0.293 2.662 -4.203 1.00 85.88 108 VAL A O 1
ATOM 904 N N . LEU A 1 109 ? -0.783 1.372 -2.732 1.00 84.56 109 LEU A N 1
ATOM 905 C CA . LEU A 1 109 ? -0.299 0.118 -3.326 1.00 84.56 109 LEU A CA 1
ATOM 906 C C . LEU A 1 109 ? -0.707 -0.043 -4.796 1.00 84.56 109 LEU A C 1
ATOM 908 O O . LEU A 1 109 ? 0.034 -0.626 -5.589 1.00 84.56 109 LEU A O 1
ATOM 912 N N . GLN A 1 110 ? -1.898 0.427 -5.162 1.00 87.56 110 GLN A N 1
ATOM 913 C CA . GLN A 1 110 ? -2.381 0.382 -6.537 1.00 87.56 110 GLN A CA 1
ATOM 914 C C . GLN A 1 110 ? -1.620 1.359 -7.443 1.00 87.56 110 GLN A C 1
ATOM 916 O O . GLN A 1 110 ? -1.318 1.006 -8.587 1.00 87.56 110 GLN A O 1
ATOM 921 N N . GLN A 1 111 ? -1.273 2.547 -6.942 1.00 85.31 111 GLN A N 1
ATOM 922 C CA . GLN A 1 111 ? -0.407 3.493 -7.652 1.00 85.31 111 GLN A CA 1
ATOM 923 C C . GLN A 1 111 ? 0.967 2.870 -7.916 1.00 85.31 111 GLN A C 1
ATOM 925 O O . GLN A 1 111 ? 1.377 2.792 -9.071 1.00 85.31 111 GLN A O 1
ATOM 930 N N . TYR A 1 112 ? 1.603 2.287 -6.896 1.00 80.94 112 TYR A N 1
ATOM 931 C CA . TYR A 1 112 ? 2.887 1.594 -7.049 1.00 80.94 112 TYR A CA 1
ATOM 932 C C . TYR A 1 112 ? 2.831 0.425 -8.041 1.00 80.94 112 TYR A C 1
ATOM 934 O O . TYR A 1 112 ? 3.733 0.265 -8.859 1.00 80.94 112 TYR A O 1
ATOM 942 N N . ASP A 1 113 ? 1.782 -0.403 -8.013 1.00 82.50 113 ASP A N 1
ATOM 943 C CA . ASP A 1 113 ? 1.631 -1.496 -8.988 1.00 82.50 113 ASP A CA 1
ATOM 944 C C . ASP A 1 113 ? 1.461 -0.963 -10.421 1.00 82.50 113 ASP A C 1
ATOM 946 O O . ASP A 1 113 ? 1.951 -1.565 -11.379 1.00 82.50 113 ASP A O 1
ATOM 950 N N . THR A 1 114 ? 0.793 0.181 -10.575 1.00 85.00 114 THR A N 1
ATOM 951 C CA . THR A 1 114 ? 0.616 0.850 -11.870 1.00 85.00 114 THR A CA 1
ATOM 952 C C . THR A 1 114 ? 1.935 1.425 -12.377 1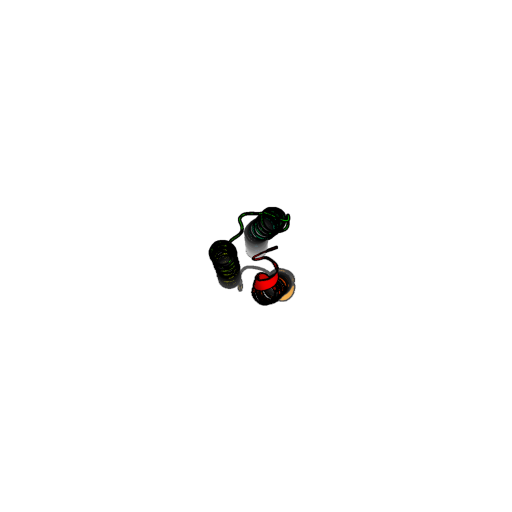.00 85.00 114 THR A C 1
ATOM 954 O O . THR A 1 114 ? 2.303 1.186 -13.528 1.00 85.00 114 THR A O 1
ATOM 957 N N . GLU A 1 115 ? 2.685 2.109 -11.516 1.00 81.12 115 GLU A N 1
ATOM 958 C CA . GLU A 1 115 ? 4.007 2.640 -11.842 1.00 81.12 115 GLU A CA 1
ATOM 959 C C . GLU A 1 115 ? 4.982 1.517 -12.185 1.00 81.12 115 GLU A C 1
ATOM 961 O O . GLU A 1 115 ? 5.612 1.564 -13.237 1.00 81.12 115 GLU A O 1
ATOM 966 N N . LEU A 1 116 ? 5.056 0.453 -11.379 1.00 77.50 116 LEU A N 1
ATOM 967 C CA . LEU A 1 116 ? 5.926 -0.693 -11.658 1.00 77.50 116 LEU A CA 1
ATOM 968 C C . LEU A 1 116 ? 5.600 -1.360 -12.996 1.00 77.50 116 LEU A C 1
ATOM 970 O O . LEU A 1 116 ? 6.515 -1.812 -13.684 1.00 77.50 116 LEU A O 1
ATOM 974 N N . LYS A 1 117 ? 4.321 -1.425 -13.391 1.00 81.88 117 LYS A N 1
ATOM 975 C CA . LYS A 1 117 ? 3.932 -1.900 -14.728 1.00 81.88 117 LYS A CA 1
ATOM 976 C C . LYS A 1 117 ? 4.437 -0.963 -15.814 1.00 81.88 117 LYS A C 1
ATOM 978 O O . LYS A 1 117 ? 5.020 -1.453 -16.775 1.00 81.88 117 LYS A O 1
ATOM 983 N N . LEU A 1 118 ? 4.253 0.347 -15.651 1.00 79.94 118 LEU A N 1
ATOM 984 C CA . LEU A 1 118 ? 4.728 1.347 -16.604 1.00 79.94 118 LEU A CA 1
ATOM 985 C C . LEU A 1 118 ? 6.250 1.291 -16.747 1.00 79.94 118 LEU A C 1
ATOM 987 O O . LEU A 1 118 ? 6.751 1.191 -17.858 1.00 79.94 118 LEU A O 1
ATOM 991 N N . ILE A 1 119 ? 6.981 1.236 -15.638 1.00 73.94 119 ILE A N 1
ATOM 992 C CA . ILE A 1 119 ? 8.435 1.075 -15.626 1.00 73.94 119 ILE A CA 1
ATOM 993 C C . ILE A 1 119 ? 8.829 -0.241 -16.278 1.00 73.94 119 ILE A C 1
ATOM 995 O O . ILE A 1 119 ? 9.753 -0.256 -17.070 1.00 73.94 119 ILE A O 1
ATOM 999 N N . ASN A 1 120 ? 8.162 -1.355 -15.980 1.00 73.50 120 ASN A N 1
ATOM 1000 C CA . ASN A 1 120 ? 8.488 -2.633 -16.609 1.00 73.50 120 ASN A CA 1
ATOM 1001 C C . ASN A 1 120 ? 8.238 -2.609 -18.123 1.00 73.50 120 ASN A C 1
ATOM 1003 O O . ASN A 1 120 ? 8.997 -3.221 -18.872 1.00 73.50 120 ASN A O 1
ATOM 1007 N N . THR A 1 121 ? 7.209 -1.886 -18.566 1.00 73.38 121 THR A N 1
ATOM 1008 C CA . THR A 1 121 ? 6.981 -1.613 -19.983 1.00 73.38 121 THR A CA 1
ATOM 1009 C C . THR A 1 121 ? 8.070 -0.716 -20.542 1.00 73.38 121 THR A C 1
ATOM 1011 O O . THR A 1 121 ? 8.536 -1.007 -21.618 1.00 73.38 121 THR A O 1
ATOM 1014 N N . GLU A 1 122 ? 8.534 0.311 -19.836 1.00 70.75 122 GLU A N 1
ATOM 1015 C CA . GLU A 1 122 ? 9.521 1.284 -20.326 1.00 70.75 122 GLU A CA 1
ATOM 1016 C C . GLU A 1 122 ? 10.981 0.864 -20.078 1.00 70.75 122 GLU A C 1
ATOM 1018 O O . GLU A 1 122 ? 11.904 1.463 -20.620 1.00 70.75 122 GLU A O 1
ATOM 1023 N N . ALA A 1 123 ? 11.219 -0.193 -19.301 1.00 65.00 123 ALA A N 1
ATOM 1024 C CA . ALA A 1 123 ? 12.540 -0.650 -18.877 1.00 65.00 123 ALA A CA 1
ATOM 1025 C C . ALA A 1 123 ? 13.421 -1.099 -20.045 1.00 65.00 123 ALA A C 1
ATOM 1027 O O . ALA A 1 123 ? 14.640 -1.104 -19.907 1.00 65.00 123 ALA A O 1
ATOM 1028 N N . TYR A 1 124 ? 12.836 -1.434 -21.202 1.00 56.34 124 TYR A N 1
ATOM 1029 C CA . TYR A 1 124 ? 13.613 -1.656 -22.423 1.00 56.34 124 TYR A CA 1
ATOM 1030 C C . TYR A 1 124 ? 14.327 -0.384 -22.908 1.00 56.34 124 TYR A C 1
ATOM 1032 O O . TYR A 1 124 ? 15.332 -0.503 -23.590 1.00 56.34 124 TYR A O 1
ATOM 1040 N N . LYS A 1 125 ? 13.851 0.817 -22.543 1.00 60.34 125 LYS A N 1
ATOM 1041 C CA . LYS A 1 125 ? 14.484 2.106 -22.880 1.00 60.34 125 LYS A CA 1
ATOM 1042 C C . LYS A 1 125 ? 15.643 2.482 -21.951 1.00 60.34 125 LYS A C 1
ATOM 1044 O O . LYS A 1 125 ? 16.374 3.420 -22.253 1.00 60.34 125 LYS A O 1
ATOM 1049 N N . LEU A 1 126 ? 15.779 1.793 -20.814 1.00 57.31 126 LEU A N 1
ATOM 1050 C CA . LEU A 1 126 ? 16.853 1.987 -19.826 1.00 57.31 126 LEU A CA 1
ATOM 1051 C C . LEU A 1 126 ? 18.058 1.068 -20.074 1.00 57.31 126 LEU A C 1
ATOM 1053 O O . LEU A 1 126 ? 19.003 1.062 -19.293 1.00 57.31 126 LEU A O 1
ATOM 1057 N N . VAL A 1 127 ? 17.997 0.239 -21.110 1.00 55.28 127 VAL A N 1
ATOM 1058 C CA . VAL A 1 127 ? 18.993 -0.781 -21.418 1.00 55.28 127 VAL A CA 1
ATOM 1059 C C . VAL A 1 127 ? 19.602 -0.412 -22.764 1.00 55.28 127 VAL A C 1
ATOM 1061 O O . VAL A 1 127 ? 18.855 -0.208 -23.713 1.00 55.28 127 VAL A O 1
ATOM 1064 N N . GLU A 1 128 ? 20.934 -0.337 -22.819 1.00 51.22 128 GLU A N 1
ATOM 1065 C CA . GLU A 1 128 ? 21.725 0.075 -23.997 1.00 51.22 128 GLU A CA 1
ATOM 1066 C C . GLU A 1 128 ? 21.573 1.562 -24.391 1.00 51.22 128 GLU A C 1
ATOM 1068 O O . GLU A 1 128 ? 21.293 1.876 -25.546 1.00 51.22 128 GLU A O 1
ATOM 1073 N N . GLN A 1 129 ? 21.786 2.481 -23.434 1.00 48.78 129 GLN A N 1
ATOM 1074 C CA . GLN A 1 129 ? 22.091 3.894 -23.729 1.00 48.78 129 GLN A CA 1
ATOM 1075 C C . GLN A 1 129 ? 23.599 4.166 -23.705 1.00 48.78 129 GLN A C 1
ATOM 1077 O O . GLN A 1 129 ? 24.259 3.826 -22.691 1.00 48.78 129 GLN A O 1
#

Sequence (129 aa):
RTDSLGELRKLLRKQDDEQQQQEQRFNEEINKWTHDLEQMGINFVAFIEQCRPLGSHCSQRHVQRHLRSLRRSCNELRGRLDAVEIRYLGKISEDRILMPTLRAVRAVLQQYDTELKLINTEAYKLVEQ

Organism: NCBI:txid30044

Secondary structure (DSSP, 8-state):
--HHHHHHHHHHHHHHHHHHHHHHHHHHHHHHHHHHHHHHHHHHHHHHHHHSSTT----HHHHHHHHHHHHHHHHHHHHHHHHHHHHHTTTS-IIIIIHHHHHHHHHHHHHHHHHHHHHHHHGGGGS--

pLDDT: mean 82.42, std 9.58, range [48.78, 92.81]